Protein AF-A0A6J4SGK1-F1 (afdb_monomer)

Sequence (150 aa):
MAAEPPNFAYLVGSDRVGELVHDKHRQHAHAGVTDIYRLRVTTPNEYKRVQLTPGYLRQSYRHDFQRFSCLLNLVTDADANPKVLAIAAKLLRDFRGRVINPPQEVARSGRDAMAKLLAGVPGLRVPVTLRADLRRPATMRAFLEASGRA

Radius of gyration: 19.44 Å; Cα contacts (8 Å, |Δi|>4): 188; chains: 1; bounding box: 54×36×51 Å

Structure (mmCIF, N/CA/C/O backbone):
data_AF-A0A6J4SGK1-F1
#
_entry.id   AF-A0A6J4SGK1-F1
#
loop_
_atom_site.group_PDB
_atom_site.id
_atom_site.type_symbol
_atom_site.label_atom_id
_atom_site.label_alt_id
_atom_site.label_comp_id
_atom_site.label_asym_id
_atom_site.label_entity_id
_atom_site.label_seq_id
_atom_site.pdbx_PDB_ins_code
_atom_site.Cartn_x
_atom_site.Cartn_y
_atom_site.Cartn_z
_atom_site.occupancy
_atom_site.B_iso_or_equiv
_atom_site.auth_seq_id
_atom_site.auth_comp_id
_a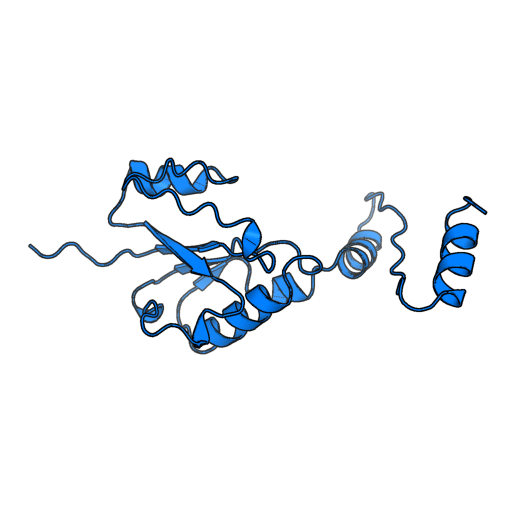tom_site.auth_asym_id
_atom_site.auth_atom_id
_atom_site.pdbx_PDB_model_num
ATOM 1 N N . MET A 1 1 ? -27.150 5.652 24.233 1.00 40.34 1 MET A N 1
ATOM 2 C CA . MET A 1 1 ? -26.823 4.528 23.328 1.00 40.34 1 MET A CA 1
ATOM 3 C C . MET A 1 1 ? -25.422 4.744 22.790 1.00 40.34 1 MET A C 1
ATOM 5 O O . MET A 1 1 ? -25.168 5.813 22.249 1.00 40.34 1 MET A O 1
ATOM 9 N N . ALA A 1 2 ? -24.502 3.803 23.003 1.00 49.16 2 ALA A N 1
ATOM 10 C CA . ALA A 1 2 ? -23.178 3.874 22.388 1.00 49.16 2 ALA A CA 1
ATOM 11 C C . ALA A 1 2 ? -23.329 3.661 20.874 1.00 49.16 2 ALA A C 1
ATOM 13 O O . ALA A 1 2 ? -24.048 2.753 20.466 1.00 49.16 2 ALA A O 1
ATOM 14 N N . ALA A 1 3 ? -22.708 4.516 20.059 1.00 55.88 3 ALA A N 1
ATOM 15 C CA . ALA A 1 3 ? -22.693 4.331 18.611 1.00 55.88 3 ALA A CA 1
ATOM 16 C C . ALA A 1 3 ? -22.029 2.987 18.277 1.00 55.88 3 ALA A C 1
ATOM 18 O O . ALA A 1 3 ? -20.984 2.663 18.853 1.00 55.88 3 ALA A O 1
ATOM 19 N N . GLU A 1 4 ? -22.632 2.217 17.368 1.00 62.97 4 GLU A N 1
ATOM 20 C CA . GLU A 1 4 ? -21.990 1.021 16.829 1.00 62.97 4 GLU A CA 1
ATOM 21 C C . GLU A 1 4 ? -20.603 1.384 16.278 1.00 62.97 4 GLU A C 1
ATOM 23 O O . GLU A 1 4 ? -20.418 2.468 15.709 1.00 62.97 4 GLU A O 1
ATOM 28 N N . PRO A 1 5 ? -19.590 0.531 16.502 1.00 58.50 5 PRO A N 1
ATOM 29 C CA . PRO A 1 5 ? -18.251 0.808 16.021 1.00 58.50 5 PRO A CA 1
ATOM 30 C C . PRO A 1 5 ? -18.239 0.903 14.489 1.00 58.50 5 PRO A C 1
ATOM 32 O O . PRO A 1 5 ? -18.947 0.146 13.825 1.00 58.50 5 PRO A O 1
ATOM 35 N N . PRO A 1 6 ? -17.409 1.794 13.918 1.00 63.16 6 PRO A N 1
ATOM 36 C CA . PRO A 1 6 ? -17.268 1.914 12.475 1.00 63.16 6 PRO A CA 1
ATOM 37 C C . PRO A 1 6 ? -16.928 0.565 11.856 1.00 63.16 6 PRO A C 1
ATOM 39 O O . PRO A 1 6 ? -15.977 -0.097 12.269 1.00 63.16 6 PRO A O 1
ATOM 42 N N . ASN A 1 7 ? -17.691 0.187 10.838 1.00 83.81 7 ASN A N 1
ATOM 43 C CA . ASN A 1 7 ? -17.545 -1.102 10.180 1.00 83.81 7 ASN A CA 1
ATOM 44 C C . ASN A 1 7 ? -16.367 -1.109 9.184 1.00 83.81 7 ASN A C 1
ATOM 46 O O . ASN A 1 7 ? -15.809 -2.162 8.868 1.00 83.81 7 ASN A O 1
ATOM 50 N N . PHE A 1 8 ? -15.959 0.077 8.716 1.00 90.44 8 PHE A N 1
ATOM 51 C CA . PHE A 1 8 ? -14.981 0.248 7.647 1.00 9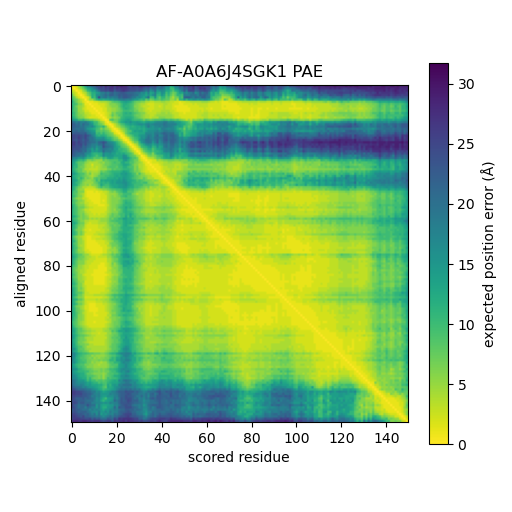0.44 8 PHE A CA 1
ATOM 52 C C . PHE A 1 8 ? -13.885 1.255 8.009 1.00 90.44 8 PHE A C 1
ATOM 54 O O . PHE A 1 8 ? -14.151 2.335 8.548 1.00 90.44 8 PHE A O 1
ATOM 61 N N . ALA A 1 9 ? -12.641 0.955 7.635 1.00 92.00 9 ALA A N 1
ATOM 62 C CA . ALA A 1 9 ? -11.572 1.949 7.644 1.00 92.00 9 ALA A CA 1
ATOM 63 C C . ALA A 1 9 ? -10.823 2.006 6.317 1.00 92.00 9 ALA A C 1
ATOM 65 O O . ALA A 1 9 ? -10.682 1.007 5.618 1.00 92.00 9 ALA A O 1
ATOM 66 N N . TYR A 1 10 ? -10.286 3.178 5.993 1.00 92.50 10 TYR A N 1
ATOM 67 C CA . TYR A 1 10 ? -9.380 3.346 4.866 1.00 92.50 10 TYR A CA 1
ATOM 68 C C . TYR A 1 10 ? -8.031 3.895 5.321 1.00 92.50 10 TYR A C 1
ATOM 70 O O . TYR A 1 10 ? -7.942 4.829 6.128 1.00 92.50 10 TYR A O 1
ATOM 78 N N . LEU A 1 11 ? -6.977 3.273 4.806 1.00 93.56 11 LEU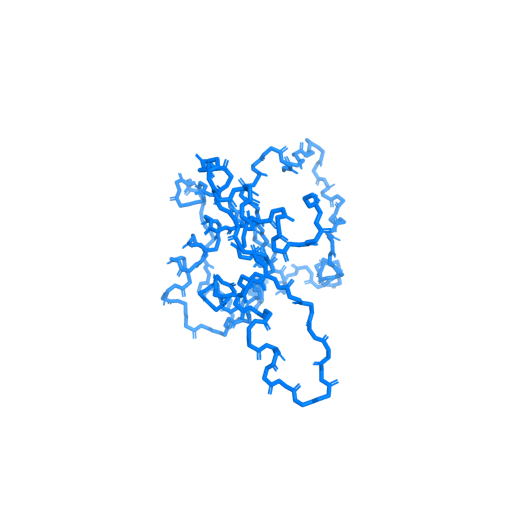 A N 1
ATOM 79 C CA . LEU A 1 11 ? -5.594 3.543 5.161 1.00 93.56 11 LEU A CA 1
ATOM 80 C C . LEU A 1 11 ? -4.996 4.479 4.125 1.00 93.56 11 LEU A C 1
ATOM 82 O O . LEU A 1 11 ? -5.045 4.195 2.934 1.00 93.56 11 LEU A O 1
ATOM 86 N N . VAL A 1 12 ? -4.402 5.571 4.577 1.00 92.38 12 VAL A N 1
ATOM 87 C CA . VAL A 1 12 ? -3.629 6.489 3.738 1.00 92.38 12 VAL A CA 1
ATOM 88 C C . VAL A 1 12 ? -2.257 6.682 4.358 1.00 92.38 12 VAL A C 1
ATOM 90 O O . VAL A 1 12 ? -2.095 6.535 5.567 1.00 92.38 12 VAL A O 1
ATOM 93 N N . GLY A 1 13 ? -1.254 7.020 3.561 1.00 90.81 13 GLY A N 1
ATOM 94 C CA . GLY A 1 13 ? 0.109 7.106 4.062 1.00 90.81 13 GLY A CA 1
ATOM 95 C C . GLY A 1 13 ? 1.095 7.526 2.992 1.00 90.81 13 GLY A C 1
ATOM 96 O O . GLY A 1 13 ? 0.823 7.366 1.807 1.00 90.81 13 GLY A O 1
ATOM 97 N N . SER A 1 14 ? 2.217 8.086 3.434 1.00 90.75 14 SER A N 1
ATOM 98 C CA . SER A 1 14 ? 3.326 8.478 2.569 1.00 90.75 14 SER A CA 1
ATOM 99 C C . SER A 1 14 ? 4.650 8.277 3.299 1.00 90.75 14 SER A C 1
ATOM 101 O O . SER A 1 14 ? 4.738 8.520 4.508 1.00 90.75 14 SER A O 1
ATOM 103 N N . ASP A 1 15 ? 5.683 7.857 2.570 1.00 91.00 15 ASP A N 1
ATOM 104 C CA . ASP A 1 15 ? 7.058 7.820 3.084 1.00 91.00 15 ASP A CA 1
ATOM 105 C C . ASP A 1 15 ? 7.636 9.237 3.273 1.00 91.00 15 ASP A C 1
ATOM 107 O O . ASP A 1 15 ? 8.600 9.426 4.023 1.00 91.00 15 ASP A O 1
ATOM 111 N N . ARG A 1 16 ? 7.028 10.251 2.644 1.00 84.56 16 ARG A N 1
ATOM 112 C CA . ARG A 1 16 ? 7.418 11.662 2.739 1.00 84.56 16 ARG A CA 1
ATOM 113 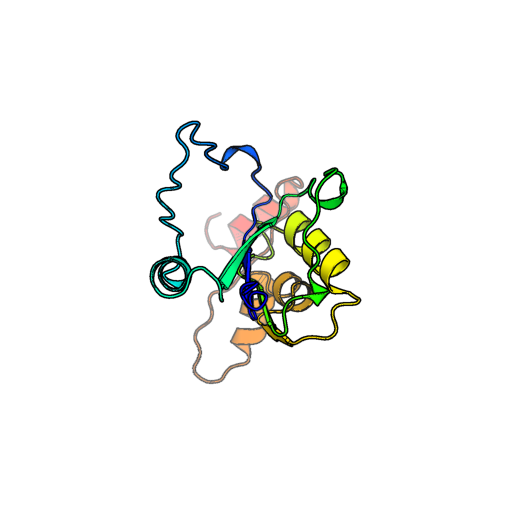C C . ARG A 1 16 ? 6.721 12.334 3.916 1.00 84.56 16 ARG A C 1
ATOM 115 O O . ARG A 1 16 ? 5.678 12.965 3.789 1.00 84.56 16 ARG A O 1
ATOM 122 N N . VAL A 1 17 ? 7.331 12.209 5.089 1.00 66.19 17 VAL A N 1
ATOM 123 C CA . VAL A 1 17 ? 6.785 12.734 6.355 1.00 66.19 17 VAL A CA 1
ATOM 124 C C . VAL A 1 17 ? 6.608 14.265 6.336 1.00 66.19 17 VAL A C 1
ATOM 126 O O . VAL A 1 17 ? 5.704 14.774 6.988 1.00 66.19 17 VAL A O 1
ATOM 129 N N . GLY A 1 18 ? 7.420 14.993 5.559 1.00 57.28 18 GLY A N 1
ATOM 130 C CA . GLY A 1 18 ? 7.365 16.460 5.450 1.00 57.28 18 GLY A CA 1
ATOM 131 C C . GLY A 1 18 ? 6.184 17.027 4.651 1.00 57.28 18 GLY A C 1
ATOM 132 O O . GLY A 1 18 ? 5.936 18.223 4.726 1.00 57.28 18 GLY A O 1
ATOM 133 N N . GLU A 1 19 ? 5.437 16.194 3.918 1.00 54.69 19 GLU A N 1
ATOM 134 C CA . GLU A 1 19 ? 4.239 16.614 3.164 1.00 54.69 19 GLU A CA 1
ATOM 135 C C . GLU A 1 19 ? 2.952 16.518 4.014 1.00 54.69 19 GLU A C 1
ATOM 137 O O . GLU A 1 19 ? 1.855 16.839 3.554 1.00 54.69 19 GLU A O 1
ATOM 142 N N . LEU A 1 20 ? 3.064 16.084 5.277 1.00 56.38 20 LEU A N 1
ATOM 143 C CA . LEU A 1 20 ? 1.951 16.065 6.223 1.00 56.38 20 LEU A CA 1
ATOM 144 C C . LEU A 1 20 ? 1.696 17.480 6.749 1.00 56.38 20 LEU A C 1
ATOM 146 O O . LEU A 1 20 ? 2.291 17.918 7.733 1.00 56.38 20 LEU A O 1
ATOM 150 N N . VAL A 1 21 ? 0.778 18.194 6.098 1.00 54.84 21 VAL A N 1
ATOM 151 C CA . VAL A 1 21 ? 0.296 19.493 6.579 1.00 54.84 21 VAL A CA 1
ATOM 152 C C . VAL A 1 21 ? -0.494 19.282 7.876 1.00 54.84 21 VAL A C 1
ATOM 154 O O . VAL A 1 21 ? -1.626 18.792 7.873 1.00 54.84 21 VAL A O 1
ATOM 157 N N . HIS A 1 22 ? 0.124 19.632 9.003 1.00 49.00 22 HIS A N 1
ATOM 158 C CA . HIS A 1 22 ? -0.536 19.720 10.301 1.00 49.00 22 HIS A CA 1
ATOM 159 C C . HIS A 1 22 ? -1.175 21.103 10.442 1.00 49.00 22 HIS A C 1
ATOM 161 O O . HIS A 1 22 ? -0.519 22.051 10.868 1.00 49.00 22 HIS A O 1
ATOM 167 N N . ASP A 1 23 ? -2.453 21.226 10.088 1.00 46.25 23 ASP A N 1
ATOM 168 C CA . ASP A 1 23 ? -3.209 22.432 10.418 1.00 46.25 23 ASP A CA 1
ATOM 169 C C . ASP A 1 23 ? -3.525 22.446 11.925 1.00 46.25 23 ASP A C 1
ATOM 171 O O . ASP A 1 23 ? -4.036 21.471 12.487 1.00 46.25 23 ASP A O 1
ATOM 175 N N . LYS A 1 24 ? -3.162 23.547 12.592 1.00 41.81 24 LYS A N 1
ATOM 176 C CA . LYS A 1 24 ? -3.379 23.777 14.027 1.00 41.81 24 LYS A CA 1
ATOM 177 C C . LYS A 1 24 ? -4.843 24.104 14.341 1.00 41.81 24 LYS A C 1
ATOM 179 O O . LYS A 1 24 ? -5.235 24.048 15.508 1.00 41.81 24 LYS A O 1
ATOM 184 N N . HIS A 1 25 ? -5.662 24.391 13.330 1.00 44.81 25 HIS A N 1
AT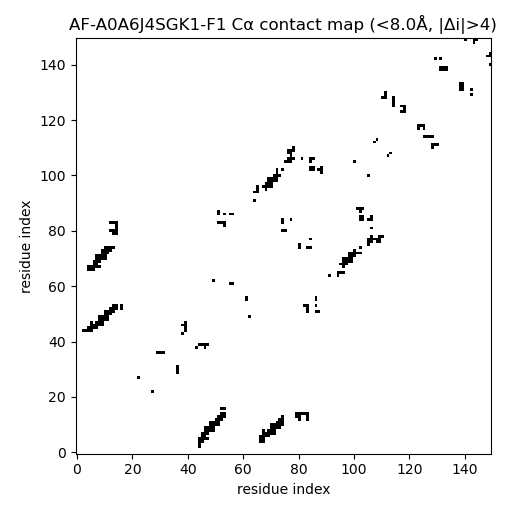OM 185 C CA . HIS A 1 25 ? -7.088 24.635 13.487 1.00 44.81 25 HIS A CA 1
ATOM 186 C C . HIS A 1 25 ? -7.885 23.346 13.236 1.00 44.81 25 HIS A C 1
ATOM 188 O O . HIS A 1 25 ? -7.786 22.684 12.209 1.00 44.81 25 HIS A O 1
ATOM 194 N N . ARG A 1 26 ? -8.657 22.957 14.253 1.00 43.19 26 ARG A N 1
ATOM 195 C CA . ARG A 1 26 ? -9.322 21.658 14.476 1.00 43.19 26 ARG A CA 1
ATOM 196 C C . ARG A 1 26 ? -10.458 21.291 13.508 1.00 43.19 26 ARG A C 1
ATOM 198 O O . ARG A 1 26 ? -11.394 20.594 13.891 1.00 43.19 26 ARG A O 1
ATOM 205 N N . GLN A 1 27 ? -10.382 21.689 12.251 1.00 41.69 27 GLN A N 1
ATOM 206 C CA . GLN A 1 27 ? -11.266 21.190 11.212 1.00 41.69 27 GLN A CA 1
ATOM 207 C C . GLN A 1 27 ? -10.399 20.868 10.017 1.00 41.69 27 GLN A C 1
ATOM 209 O O . GLN A 1 27 ? -10.060 21.735 9.224 1.00 41.69 27 GLN A O 1
ATOM 214 N N . HIS A 1 28 ? -10.003 19.602 9.905 1.00 48.78 28 HIS A N 1
ATOM 215 C CA . HIS A 1 28 ? -9.443 19.123 8.661 1.00 48.78 28 HIS A CA 1
ATOM 216 C C . HIS A 1 28 ? -10.423 19.493 7.542 1.00 48.78 28 HIS A C 1
ATOM 218 O O . HIS A 1 28 ? -11.485 18.876 7.418 1.00 48.78 28 HIS A O 1
ATOM 224 N N . ALA A 1 29 ? -10.044 20.451 6.700 1.00 45.25 29 ALA A N 1
ATOM 225 C CA . ALA A 1 29 ? -10.478 20.455 5.321 1.00 45.25 29 ALA A CA 1
ATOM 226 C C . ALA A 1 29 ? -9.988 19.116 4.757 1.00 45.25 29 ALA A C 1
ATOM 228 O O . ALA A 1 29 ? -8.844 18.962 4.339 1.00 45.25 29 ALA A O 1
ATOM 229 N N . HIS A 1 30 ? -10.813 18.078 4.903 1.00 53.72 30 HIS A N 1
ATOM 230 C CA . HIS A 1 30 ? -10.538 16.708 4.498 1.00 53.72 30 HIS A CA 1
ATOM 231 C C . HIS A 1 30 ? -10.596 16.609 2.965 1.00 53.72 30 HIS A C 1
ATOM 233 O O . HIS A 1 30 ? -11.221 15.704 2.435 1.00 53.72 30 HIS A O 1
ATOM 239 N N . ALA A 1 31 ? -9.957 17.528 2.242 1.00 54.12 31 ALA A N 1
ATOM 240 C CA . ALA A 1 31 ? -9.714 17.411 0.817 1.00 54.12 31 ALA A CA 1
ATOM 241 C C . ALA A 1 31 ? -8.628 16.343 0.631 1.00 54.12 31 ALA A C 1
ATOM 243 O O . ALA A 1 31 ? -7.431 16.616 0.620 1.00 54.12 31 ALA A O 1
ATOM 244 N N . GLY A 1 32 ? -9.047 15.079 0.616 1.00 58.12 32 GLY A N 1
ATOM 245 C CA . GLY A 1 32 ? -8.194 13.995 0.154 1.00 58.12 32 GLY A CA 1
ATOM 246 C C . GLY A 1 32 ? -8.117 14.012 -1.370 1.00 58.12 32 GLY A C 1
ATOM 247 O O . GLY A 1 32 ? -9.051 14.445 -2.033 1.00 58.12 32 GLY A O 1
ATOM 248 N N . VAL A 1 33 ? -7.054 13.437 -1.926 1.00 64.75 33 VAL A N 1
ATOM 249 C CA . VAL A 1 33 ? -6.916 13.148 -3.371 1.00 64.75 33 VAL A CA 1
ATOM 250 C C . VAL A 1 33 ? -7.931 12.115 -3.896 1.00 64.75 33 VAL A C 1
ATOM 252 O O . VAL A 1 33 ? -7.898 11.749 -5.063 1.00 64.75 33 VAL A O 1
ATOM 255 N N . THR A 1 34 ? -8.834 11.622 -3.043 1.00 72.69 34 THR A N 1
ATOM 256 C CA . THR A 1 34 ? -9.832 10.594 -3.369 1.00 72.69 34 THR A CA 1
ATOM 257 C C . THR A 1 34 ? -11.185 11.009 -2.807 1.00 72.69 34 THR A C 1
ATOM 259 O O . THR A 1 34 ? -11.234 11.367 -1.632 1.00 72.69 34 THR A O 1
ATOM 262 N N . ASP A 1 35 ? -12.287 10.826 -3.532 1.00 83.50 35 ASP A N 1
ATOM 263 C CA . ASP A 1 35 ? -13.632 11.173 -3.037 1.00 83.50 35 ASP A CA 1
ATOM 264 C C . ASP A 1 35 ? -14.118 10.342 -1.833 1.00 83.50 35 ASP A C 1
ATOM 266 O O . ASP A 1 35 ? -15.123 10.682 -1.214 1.00 83.50 35 ASP A O 1
ATOM 270 N N . ILE A 1 36 ? -13.382 9.303 -1.419 1.00 82.94 36 ILE A N 1
ATOM 271 C CA . ILE A 1 36 ? -13.689 8.467 -0.241 1.00 82.94 36 ILE A CA 1
ATOM 272 C C . ILE A 1 36 ? -13.839 9.295 1.046 1.00 82.94 36 ILE A C 1
ATOM 274 O O . ILE A 1 36 ? -14.565 8.890 1.954 1.00 82.94 36 ILE A O 1
ATOM 278 N N . TYR A 1 37 ? -13.225 10.483 1.141 1.00 79.75 37 TYR A N 1
ATOM 279 C CA . TYR A 1 37 ? -13.440 11.365 2.297 1.00 79.75 37 TYR A CA 1
ATOM 280 C C . TYR A 1 37 ? -14.908 11.792 2.454 1.00 79.75 37 TYR A C 1
ATOM 282 O O . TYR A 1 37 ? -15.330 12.058 3.580 1.00 79.75 37 TYR A O 1
ATOM 290 N N . ARG A 1 38 ? -15.691 11.835 1.366 1.00 82.06 38 ARG A N 1
ATOM 291 C CA . ARG A 1 38 ? -17.105 12.233 1.390 1.00 82.06 38 ARG A CA 1
ATOM 292 C C . ARG A 1 38 ? -17.961 11.262 2.203 1.00 82.06 38 ARG A C 1
ATOM 294 O O . ARG A 1 38 ? -18.879 11.709 2.878 1.00 82.06 38 ARG A O 1
ATOM 301 N N . LEU A 1 39 ? -17.588 9.979 2.261 1.00 76.06 39 LEU A N 1
ATOM 302 C CA . LEU A 1 39 ? -18.271 8.968 3.086 1.00 76.06 39 LEU A CA 1
ATOM 303 C C . LEU A 1 39 ? -18.214 9.291 4.587 1.00 76.06 39 LEU A C 1
ATOM 305 O O . LEU A 1 39 ? -19.099 8.918 5.353 1.00 76.06 39 LEU A O 1
ATOM 309 N N . ARG A 1 40 ? -17.190 10.032 5.029 1.00 73.31 40 ARG A N 1
ATOM 310 C CA . ARG A 1 40 ? -17.095 10.506 6.418 1.00 73.31 40 ARG A CA 1
ATOM 311 C C . ARG A 1 40 ? -17.958 11.729 6.693 1.00 73.31 40 ARG A C 1
ATOM 313 O O . ARG A 1 40 ? -18.240 11.999 7.853 1.00 73.31 40 ARG A O 1
ATOM 320 N N . VAL A 1 41 ? -18.330 12.480 5.660 1.00 71.75 41 VAL A N 1
ATOM 321 C CA . VAL A 1 41 ? -19.243 13.621 5.790 1.00 71.75 41 VAL A CA 1
ATOM 322 C C . VAL A 1 41 ? -20.678 13.115 5.897 1.00 71.75 41 VAL A C 1
ATOM 324 O O . VAL A 1 41 ? -21.427 13.593 6.739 1.00 71.75 41 VAL A O 1
ATOM 327 N N . THR A 1 42 ? -21.042 12.113 5.094 1.00 71.31 42 THR A N 1
ATOM 328 C CA . THR A 1 42 ? -22.399 11.552 5.073 1.00 71.31 42 THR A CA 1
ATOM 329 C C . THR A 1 42 ? -22.672 10.599 6.235 1.00 71.31 42 THR A C 1
ATOM 331 O O . THR A 1 42 ? 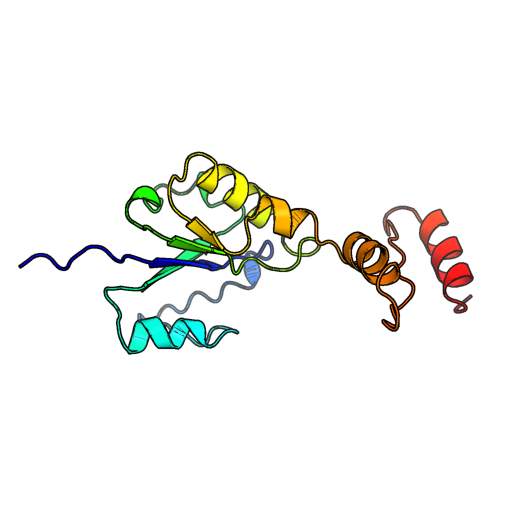-23.769 10.598 6.778 1.00 71.31 42 THR A O 1
ATOM 334 N N . THR A 1 43 ? -21.677 9.805 6.638 1.00 75.38 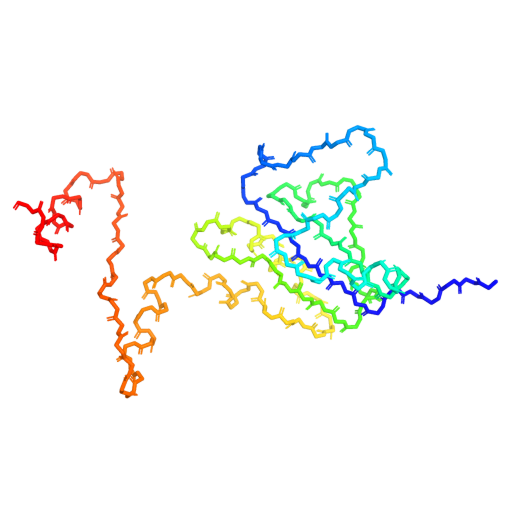43 THR A N 1
ATOM 335 C CA . THR A 1 43 ? -21.827 8.709 7.615 1.00 75.38 43 THR A CA 1
ATOM 336 C C . THR A 1 43 ? -20.596 8.628 8.537 1.00 75.38 43 THR A C 1
ATOM 338 O O . THR A 1 43 ? -19.822 7.671 8.489 1.00 75.38 43 THR A O 1
ATOM 341 N N . PRO A 1 44 ? -20.349 9.644 9.388 1.00 70.62 44 PRO A N 1
ATOM 342 C CA . PRO A 1 44 ? -19.095 9.792 10.140 1.00 70.62 44 PRO A CA 1
ATOM 343 C C . PRO A 1 44 ? -18.783 8.644 11.109 1.00 70.62 44 PRO A C 1
ATOM 345 O O . PRO A 1 44 ? -17.612 8.402 11.404 1.00 70.62 44 PRO A O 1
ATOM 348 N N . ASN A 1 45 ? -19.808 7.941 11.597 1.00 72.88 45 ASN A N 1
ATOM 349 C CA . ASN A 1 45 ? -19.650 6.843 12.552 1.00 72.88 45 ASN A CA 1
ATOM 350 C C . ASN A 1 45 ? -19.348 5.496 11.886 1.00 72.88 45 ASN A C 1
ATOM 352 O O . ASN A 1 45 ? -18.915 4.585 12.577 1.00 72.88 45 ASN A O 1
ATOM 356 N N . GLU A 1 46 ? -19.520 5.371 10.568 1.00 80.19 46 GLU A N 1
ATOM 357 C CA . GLU A 1 46 ? -19.319 4.110 9.840 1.00 80.19 46 GLU A CA 1
ATOM 358 C C . GLU A 1 46 ? -17.915 3.989 9.233 1.00 80.19 46 GLU A C 1
ATOM 360 O O . GLU A 1 46 ? -17.413 2.879 9.039 1.00 80.19 46 GLU A O 1
ATOM 365 N N . TYR A 1 47 ? -17.258 5.129 8.976 1.00 83.12 47 TYR A N 1
ATOM 366 C CA . TYR A 1 47 ? -16.003 5.202 8.228 1.00 83.12 47 TYR A CA 1
ATOM 367 C C . TYR A 1 47 ? -14.883 5.861 9.031 1.00 83.12 47 TYR A C 1
ATOM 369 O O . TYR A 1 47 ? -14.966 7.023 9.442 1.00 83.12 47 TYR A O 1
ATOM 377 N N . LYS A 1 48 ? -13.753 5.161 9.163 1.00 87.88 48 LYS A N 1
ATOM 378 C CA . LYS A 1 48 ? -12.545 5.697 9.799 1.00 87.88 48 LYS A CA 1
ATOM 379 C C . LYS A 1 48 ? -11.416 5.925 8.794 1.00 87.88 48 LYS A C 1
ATOM 381 O O . LYS A 1 48 ? -10.994 5.012 8.096 1.00 87.88 48 LYS A O 1
ATOM 386 N N . ARG A 1 49 ? -10.849 7.135 8.781 1.00 88.06 49 ARG A N 1
ATOM 387 C CA . ARG A 1 49 ? -9.553 7.398 8.134 1.00 88.06 49 ARG A CA 1
ATOM 388 C C . ARG A 1 49 ? -8.422 7.040 9.088 1.00 88.06 49 ARG A C 1
ATOM 390 O O . ARG A 1 49 ? -8.407 7.540 10.214 1.00 88.06 49 ARG A O 1
ATOM 397 N N . VAL A 1 50 ? -7.455 6.266 8.612 1.00 90.62 50 VAL A N 1
ATOM 398 C CA . VAL A 1 50 ? -6.223 5.957 9.340 1.00 90.62 50 VAL A CA 1
ATOM 399 C C . VAL A 1 50 ? -5.024 6.466 8.550 1.00 90.62 50 VAL A C 1
ATOM 401 O O . VAL A 1 50 ? -4.806 6.062 7.412 1.00 90.62 50 VAL A O 1
ATOM 404 N N . GLN A 1 51 ? -4.249 7.362 9.160 1.00 91.19 51 GLN A N 1
ATOM 405 C CA . GLN A 1 51 ? -3.005 7.867 8.588 1.00 91.19 51 GLN A CA 1
ATOM 406 C C . GLN A 1 51 ? -1.831 7.020 9.082 1.00 91.19 51 GLN A C 1
ATOM 408 O O . GLN A 1 51 ? -1.534 6.993 10.275 1.00 91.19 51 GLN A O 1
ATOM 413 N N . LEU A 1 52 ? -1.143 6.366 8.155 1.00 91.94 52 LEU A N 1
ATOM 414 C CA . LEU A 1 52 ? 0.092 5.641 8.396 1.00 91.94 52 LEU A CA 1
ATOM 415 C C . LEU A 1 52 ? 1.296 6.520 8.052 1.00 91.94 52 LEU A C 1
ATOM 417 O O . LEU A 1 52 ? 1.271 7.337 7.128 1.00 91.94 52 LEU A O 1
ATOM 421 N N . THR A 1 53 ? 2.365 6.335 8.817 1.00 91.81 53 THR A N 1
ATOM 422 C CA . THR A 1 53 ? 3.678 6.948 8.597 1.00 91.81 53 THR A CA 1
ATOM 423 C C . THR A 1 53 ? 4.753 5.875 8.785 1.00 91.81 53 THR A C 1
ATOM 425 O O . THR A 1 53 ? 4.488 4.860 9.441 1.00 91.81 53 THR A O 1
ATOM 428 N N . PRO A 1 54 ? 5.989 6.076 8.294 1.00 92.19 54 PRO A N 1
ATOM 429 C CA . PRO A 1 54 ? 7.079 5.126 8.532 1.00 92.19 54 PRO A CA 1
ATOM 430 C C . PRO A 1 54 ? 7.342 4.850 10.025 1.00 92.19 54 PRO A C 1
ATOM 432 O O . PRO A 1 54 ? 7.825 3.781 10.390 1.00 92.19 54 PRO A O 1
ATOM 435 N N . GLY A 1 55 ? 7.008 5.806 10.901 1.00 90.44 55 GLY A N 1
ATOM 436 C CA . GLY A 1 55 ? 7.159 5.702 12.353 1.00 90.44 55 GLY A CA 1
ATOM 437 C C . GLY A 1 55 ? 5.931 5.178 13.102 1.00 90.44 55 GLY A C 1
ATOM 438 O O . GLY A 1 55 ? 5.971 5.145 14.328 1.00 90.44 55 GLY A O 1
ATOM 439 N N . TYR A 1 56 ? 4.855 4.775 12.416 1.00 91.69 56 TYR A N 1
ATOM 440 C CA . TYR A 1 56 ? 3.564 4.456 13.043 1.00 91.69 56 TYR A CA 1
ATOM 441 C C . TYR A 1 56 ? 3.669 3.438 14.191 1.00 91.69 56 TYR A C 1
ATOM 443 O O . TYR A 1 56 ? 3.072 3.617 15.246 1.00 91.69 56 TYR A O 1
ATOM 451 N N . LEU A 1 57 ? 4.493 2.396 14.037 1.00 90.00 57 LEU A N 1
ATOM 452 C CA . LEU A 1 57 ? 4.669 1.362 15.068 1.00 90.00 57 LEU A CA 1
ATOM 453 C C . LEU A 1 57 ? 5.342 1.858 16.357 1.00 90.00 57 LEU A C 1
ATOM 455 O O . LEU A 1 57 ? 5.285 1.157 17.361 1.00 90.00 57 LEU A O 1
ATOM 459 N N . ARG A 1 5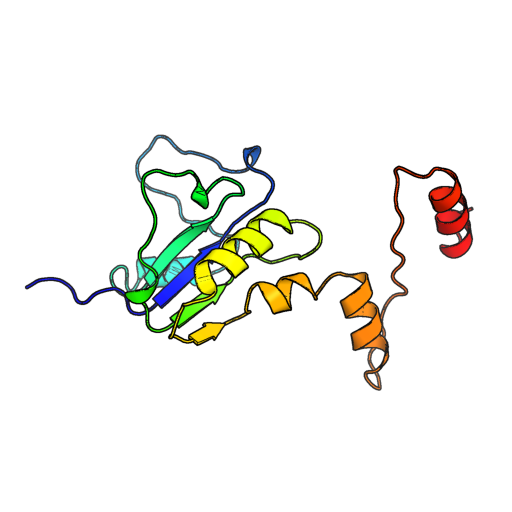8 ? 5.992 3.027 16.326 1.00 90.50 58 ARG A N 1
ATOM 460 C CA . ARG A 1 58 ? 6.641 3.652 17.489 1.00 90.50 58 ARG A CA 1
ATOM 461 C C . ARG A 1 58 ? 5.716 4.621 18.227 1.00 90.50 58 ARG A C 1
ATOM 463 O O . ARG A 1 58 ? 6.110 5.165 19.252 1.00 90.50 58 ARG A O 1
ATOM 470 N N . GLN A 1 59 ? 4.522 4.879 17.696 1.00 88.69 59 GLN A N 1
ATOM 471 C CA . GLN A 1 59 ? 3.560 5.784 18.316 1.00 88.69 59 GLN A CA 1
ATOM 472 C C . GLN A 1 59 ? 2.933 5.125 19.550 1.00 88.69 59 GLN A C 1
ATOM 474 O O . GLN A 1 59 ? 2.643 3.928 19.550 1.00 88.69 59 GLN A O 1
ATOM 479 N N . SER A 1 60 ? 2.713 5.919 20.601 1.00 85.19 60 SER A N 1
ATOM 480 C CA . SER A 1 60 ? 2.069 5.468 21.843 1.00 85.19 60 SER A CA 1
ATOM 481 C C . SER A 1 60 ? 0.611 5.067 21.617 1.00 85.19 60 SER A C 1
ATOM 483 O O . SER A 1 60 ? 0.137 4.084 22.181 1.00 85.19 60 SER A O 1
ATOM 485 N N . TYR A 1 61 ? -0.086 5.797 20.746 1.00 88.06 61 TYR A N 1
ATOM 486 C CA . TYR A 1 61 ? -1.432 5.471 20.301 1.00 88.06 61 TYR A CA 1
ATOM 487 C C . TYR A 1 61 ? -1.401 4.699 18.979 1.00 88.06 61 TYR A C 1
ATOM 489 O O . TYR A 1 61 ? -0.731 5.103 18.029 1.00 88.06 61 TYR A O 1
ATOM 497 N N . ARG A 1 62 ? -2.178 3.615 18.902 1.00 88.31 62 ARG A N 1
ATOM 498 C CA . ARG A 1 62 ? -2.383 2.814 17.689 1.00 88.31 62 ARG A CA 1
ATOM 499 C C . ARG A 1 62 ? -3.863 2.500 17.531 1.00 88.31 62 ARG A C 1
ATOM 501 O O . ARG A 1 62 ? -4.582 2.353 18.517 1.00 88.31 62 ARG A O 1
ATOM 508 N N . HIS A 1 63 ? -4.314 2.399 16.287 1.00 90.12 63 HIS A N 1
ATOM 509 C CA . HIS A 1 63 ? -5.677 1.976 16.004 1.00 90.12 63 HIS A CA 1
ATOM 510 C C . HIS A 1 63 ? -5.823 0.474 16.243 1.00 90.12 63 HIS A C 1
ATOM 512 O O . HIS A 1 63 ? -4.973 -0.313 15.829 1.00 90.12 63 HIS A O 1
ATOM 518 N N . ASP A 1 64 ? -6.924 0.091 16.882 1.00 90.31 64 ASP A N 1
ATOM 519 C CA . ASP A 1 64 ? -7.363 -1.297 16.928 1.00 90.31 64 ASP A CA 1
ATOM 520 C C . ASP A 1 64 ? -8.097 -1.629 15.625 1.00 90.31 64 ASP A C 1
ATOM 522 O O . ASP A 1 64 ? -9.248 -1.236 15.421 1.00 90.31 64 ASP A O 1
ATOM 526 N N . PHE A 1 65 ? -7.397 -2.311 14.718 1.00 91.19 65 PHE A N 1
ATOM 527 C CA . PHE A 1 65 ? -7.943 -2.687 13.418 1.00 91.19 65 PHE A CA 1
ATOM 528 C C . PHE A 1 65 ? -8.979 -3.813 13.504 1.00 91.19 65 PHE A C 1
ATOM 530 O O . PHE A 1 65 ? -9.777 -3.945 12.583 1.00 91.19 65 PHE A O 1
ATOM 537 N N . GLN A 1 66 ? -9.023 -4.589 14.593 1.00 91.44 66 GLN A N 1
ATOM 538 C CA . GLN A 1 66 ? -9.961 -5.715 14.725 1.00 91.44 66 GLN A CA 1
ATOM 539 C C . GLN A 1 66 ? -11.415 -5.256 14.906 1.00 91.44 66 GLN A C 1
ATOM 541 O O . GLN A 1 66 ? -12.335 -6.059 14.799 1.00 91.44 66 GLN A O 1
ATOM 546 N N . ARG A 1 67 ? -11.635 -3.957 15.142 1.00 89.94 67 ARG A N 1
ATOM 547 C CA . ARG A 1 67 ? -12.972 -3.353 15.230 1.00 89.94 67 ARG A CA 1
ATOM 548 C C . ARG A 1 67 ? -13.652 -3.157 13.875 1.00 89.94 67 ARG A C 1
ATOM 550 O O . ARG A 1 67 ? -14.837 -2.852 13.860 1.00 89.94 67 ARG A O 1
ATOM 557 N N . PHE A 1 68 ? -12.919 -3.298 12.770 1.00 90.81 68 PHE A N 1
ATOM 558 C CA . PHE A 1 68 ? -13.446 -3.133 11.416 1.00 90.81 68 PHE A CA 1
ATOM 559 C C . PHE A 1 68 ? -13.646 -4.499 10.758 1.00 90.81 68 PHE A C 1
ATOM 561 O O . PHE A 1 68 ? -12.802 -5.383 10.896 1.00 90.81 68 PHE A O 1
ATOM 568 N N . SER A 1 69 ? -14.712 -4.666 9.976 1.00 91.62 69 SER A N 1
ATOM 569 C CA . SER A 1 69 ? -14.883 -5.865 9.140 1.00 91.62 69 SER A CA 1
ATOM 570 C C . SER A 1 69 ? -14.123 -5.757 7.815 1.00 91.62 69 SER A C 1
ATOM 572 O O . SER A 1 69 ? -13.747 -6.773 7.221 1.00 91.62 69 SER A O 1
ATOM 574 N N . CYS A 1 70 ? -13.865 -4.528 7.353 1.00 93.12 70 CYS A N 1
ATOM 575 C CA . CYS A 1 70 ? -13.178 -4.272 6.097 1.00 93.12 70 CYS A CA 1
ATOM 576 C C . CYS A 1 70 ? -12.229 -3.070 6.174 1.00 93.12 70 CYS A C 1
ATOM 578 O O . CYS A 1 70 ? -12.538 -2.025 6.752 1.00 93.12 70 CYS A O 1
ATOM 580 N N . LEU A 1 71 ? -11.064 -3.238 5.548 1.00 95.44 71 LEU A N 1
ATOM 581 C CA . LEU A 1 71 ? -10.047 -2.214 5.386 1.00 95.44 71 LEU A CA 1
ATOM 582 C C . LEU A 1 71 ? -9.788 -1.966 3.905 1.00 95.44 71 LEU A C 1
ATOM 584 O O . LEU A 1 71 ? -9.524 -2.899 3.148 1.00 95.44 71 LEU A O 1
ATOM 588 N N . LEU A 1 72 ? -9.788 -0.702 3.504 1.00 95.19 72 LEU A N 1
ATOM 589 C CA . LEU A 1 72 ? -9.364 -0.274 2.179 1.00 95.19 72 LEU A CA 1
ATOM 590 C C . LEU A 1 72 ? -7.994 0.380 2.256 1.00 95.19 72 LEU A C 1
ATOM 592 O O . LEU A 1 72 ? -7.832 1.467 2.809 1.00 95.19 72 LEU A O 1
ATOM 596 N N . ASN A 1 73 ? -6.995 -0.269 1.678 1.00 96.06 73 ASN A N 1
ATOM 597 C CA . ASN A 1 73 ? -5.677 0.321 1.560 1.00 96.06 73 ASN A CA 1
ATOM 598 C C . ASN A 1 73 ? -5.629 1.289 0.365 1.00 96.06 73 ASN A C 1
ATOM 600 O O . ASN A 1 73 ? -5.760 0.881 -0.790 1.00 96.06 73 ASN A O 1
ATOM 604 N N . LEU A 1 74 ? -5.415 2.570 0.660 1.00 94.69 74 LEU A N 1
ATOM 605 C CA . LEU A 1 74 ? -5.147 3.633 -0.312 1.00 94.69 74 LEU A CA 1
ATOM 606 C C . LEU A 1 74 ? -3.690 4.110 -0.241 1.00 94.69 74 LEU A C 1
ATOM 608 O O . LEU A 1 74 ? -3.356 5.146 -0.812 1.00 94.69 74 LEU A O 1
ATOM 612 N N . VAL A 1 75 ? -2.809 3.385 0.456 1.00 93.44 75 VAL A N 1
ATOM 613 C CA . VAL A 1 75 ? -1.367 3.561 0.272 1.00 93.44 75 VAL A CA 1
ATOM 614 C C . VAL A 1 75 ? -1.025 2.959 -1.084 1.00 93.44 75 VAL A C 1
ATOM 616 O O . VAL A 1 75 ? -0.990 1.740 -1.242 1.00 93.44 75 VAL A O 1
ATOM 619 N N . THR A 1 76 ? -0.842 3.832 -2.068 1.00 87.88 76 THR A N 1
ATOM 620 C CA . THR A 1 76 ? -0.566 3.490 -3.467 1.00 87.88 76 THR A CA 1
ATOM 621 C C . THR A 1 76 ? 0.903 3.743 -3.812 1.00 87.88 76 THR A C 1
ATOM 623 O O . THR A 1 76 ? 1.623 4.357 -3.031 1.00 87.88 76 THR A O 1
ATOM 626 N N . ASP A 1 77 ? 1.330 3.325 -5.006 1.00 90.38 77 ASP A N 1
ATOM 627 C CA . ASP A 1 77 ? 2.701 3.469 -5.530 1.00 90.38 77 ASP A CA 1
ATOM 628 C C . ASP A 1 77 ? 3.764 2.745 -4.678 1.00 90.38 77 ASP A C 1
ATOM 630 O O . ASP A 1 77 ? 4.290 3.263 -3.689 1.00 90.38 77 ASP A O 1
ATOM 634 N N . ALA A 1 78 ? 4.093 1.524 -5.106 1.00 94.25 78 ALA A N 1
ATOM 635 C CA . ALA A 1 78 ? 5.103 0.677 -4.477 1.00 94.25 78 ALA A CA 1
ATOM 636 C C . ALA A 1 78 ? 6.500 1.311 -4.449 1.00 94.25 78 ALA A C 1
ATOM 638 O O . ALA A 1 78 ? 7.258 1.089 -3.506 1.00 94.25 78 ALA A O 1
ATOM 639 N N . ASP A 1 79 ? 6.840 2.092 -5.478 1.00 91.69 79 ASP A N 1
ATOM 640 C CA . ASP A 1 79 ? 8.163 2.696 -5.612 1.00 91.69 79 ASP A CA 1
ATOM 641 C C . ASP A 1 79 ? 8.304 3.919 -4.695 1.00 91.69 79 ASP A C 1
ATOM 643 O O . ASP A 1 79 ? 9.378 4.162 -4.145 1.00 91.69 79 ASP A O 1
ATOM 647 N N . ALA A 1 80 ? 7.225 4.690 -4.523 1.00 91.56 80 ALA A N 1
ATOM 648 C CA . ALA A 1 80 ? 7.232 5.903 -3.710 1.00 91.56 80 ALA A CA 1
ATOM 649 C C . ALA A 1 80 ? 7.018 5.641 -2.210 1.00 91.56 80 ALA A C 1
ATOM 651 O O . ALA A 1 80 ? 7.561 6.385 -1.392 1.00 91.56 80 ALA A O 1
ATOM 652 N N . ASN A 1 81 ? 6.245 4.608 -1.845 1.00 95.00 81 ASN A N 1
ATOM 653 C CA . ASN A 1 81 ? 5.823 4.353 -0.460 1.00 95.00 81 ASN A CA 1
ATOM 654 C C . ASN A 1 81 ? 6.222 2.971 0.108 1.00 95.00 81 ASN A C 1
ATOM 656 O O . ASN A 1 81 ? 5.411 2.339 0.802 1.00 95.00 81 ASN A O 1
ATOM 660 N N . PRO A 1 82 ? 7.445 2.459 -0.140 1.00 95.69 82 PRO A N 1
ATOM 661 C CA . PRO A 1 82 ? 7.821 1.111 0.277 1.00 95.69 82 PRO A CA 1
ATOM 662 C C . PRO A 1 82 ? 7.812 0.925 1.801 1.00 95.69 82 PRO A C 1
ATOM 664 O O . PRO A 1 82 ? 7.452 -0.152 2.283 1.00 95.69 82 PRO A O 1
ATOM 667 N N . LYS A 1 83 ? 8.177 1.945 2.594 1.00 96.06 83 LYS A N 1
ATOM 668 C CA . LYS A 1 83 ? 8.239 1.808 4.059 1.00 96.06 83 LYS A CA 1
ATOM 669 C C . LYS A 1 83 ? 6.843 1.754 4.657 1.00 96.06 83 LYS A C 1
ATOM 671 O O . LYS A 1 83 ? 6.570 0.868 5.463 1.00 96.06 83 LYS A O 1
ATOM 676 N N . VAL A 1 84 ? 5.949 2.661 4.272 1.00 95.88 84 VAL A N 1
ATOM 677 C CA . VAL A 1 84 ? 4.564 2.653 4.755 1.00 95.88 84 VAL A CA 1
ATOM 678 C C . VAL A 1 84 ? 3.844 1.374 4.331 1.00 95.88 84 VAL A C 1
ATOM 680 O O . VAL A 1 84 ? 3.139 0.799 5.159 1.00 95.88 84 VAL A O 1
ATOM 683 N N . LEU A 1 85 ? 4.054 0.875 3.108 1.00 97.31 85 LEU A N 1
ATOM 684 C CA . LEU A 1 85 ? 3.494 -0.413 2.682 1.00 97.31 85 LEU A CA 1
ATOM 685 C C . LEU A 1 85 ? 4.005 -1.575 3.542 1.00 97.31 85 LEU A C 1
ATOM 687 O O . LEU A 1 85 ? 3.209 -2.412 3.964 1.00 97.31 85 LEU A O 1
ATOM 691 N N . ALA A 1 86 ? 5.296 -1.598 3.885 1.00 96.94 86 ALA A N 1
ATOM 692 C CA . ALA A 1 86 ? 5.851 -2.601 4.794 1.00 96.94 86 ALA A CA 1
ATOM 693 C C . ALA A 1 86 ? 5.257 -2.507 6.214 1.00 96.94 86 ALA A C 1
ATOM 695 O O . ALA A 1 86 ? 4.979 -3.527 6.852 1.00 96.94 86 ALA A O 1
ATOM 696 N N . ILE A 1 87 ? 5.018 -1.291 6.713 1.00 95.88 87 ILE A N 1
ATOM 697 C CA . ILE A 1 87 ? 4.338 -1.072 7.995 1.00 95.88 87 ILE A CA 1
ATOM 698 C C . ILE A 1 87 ? 2.890 -1.564 7.938 1.00 95.88 87 ILE A C 1
ATOM 700 O O . ILE A 1 87 ? 2.465 -2.284 8.841 1.00 95.88 87 ILE A O 1
ATOM 704 N N . ALA A 1 88 ? 2.149 -1.224 6.883 1.00 96.62 88 ALA A N 1
ATOM 705 C CA . ALA A 1 88 ? 0.780 -1.683 6.683 1.00 96.62 88 ALA A CA 1
ATOM 706 C C . ALA A 1 88 ? 0.721 -3.217 6.610 1.00 96.62 88 ALA A C 1
ATOM 708 O O . ALA A 1 88 ? -0.065 -3.830 7.326 1.00 96.62 88 ALA A O 1
ATOM 709 N N . ALA A 1 89 ? 1.613 -3.851 5.846 1.00 97.00 89 ALA A N 1
ATOM 710 C CA . ALA A 1 89 ? 1.729 -5.307 5.774 1.00 97.00 89 ALA A CA 1
ATOM 711 C C . ALA A 1 89 ? 1.937 -5.943 7.159 1.00 97.00 89 ALA A C 1
ATOM 713 O O . ALA A 1 89 ? 1.307 -6.943 7.499 1.00 97.00 89 ALA A O 1
ATOM 714 N N . LYS A 1 90 ? 2.797 -5.342 7.992 1.00 95.75 90 LYS A N 1
ATOM 715 C CA . LYS A 1 90 ? 3.049 -5.820 9.357 1.00 95.75 90 LYS A CA 1
ATOM 716 C C . LYS A 1 90 ? 1.841 -5.633 10.276 1.00 95.75 90 LYS A C 1
ATOM 718 O O . LYS A 1 90 ? 1.549 -6.535 11.052 1.00 95.75 90 LYS A O 1
ATOM 723 N N . LEU A 1 91 ? 1.159 -4.491 10.200 1.00 93.81 91 LEU A N 1
ATOM 724 C CA . LEU A 1 91 ? -0.029 -4.196 11.009 1.00 93.81 91 LEU A CA 1
ATOM 725 C C . LEU A 1 91 ? -1.199 -5.123 10.686 1.00 93.81 91 LEU A C 1
ATOM 727 O O . LEU A 1 91 ? -1.930 -5.521 11.586 1.00 93.81 91 LEU A O 1
ATOM 731 N N . LEU A 1 92 ? -1.375 -5.448 9.406 1.00 95.12 92 LEU A N 1
ATOM 732 C CA . LEU A 1 92 ? -2.527 -6.201 8.919 1.00 95.12 92 LEU A CA 1
ATOM 733 C C . LEU A 1 92 ? -2.284 -7.711 8.838 1.00 95.12 92 LEU A C 1
ATOM 735 O O . LEU A 1 92 ? -3.159 -8.427 8.363 1.00 95.12 92 LEU A O 1
ATOM 739 N N . ARG A 1 93 ? -1.125 -8.207 9.291 1.00 94.12 93 ARG A N 1
ATOM 740 C CA . ARG A 1 93 ? -0.773 -9.634 9.227 1.00 94.12 93 ARG A CA 1
ATOM 741 C C . ARG A 1 93 ? -1.827 -10.529 9.880 1.00 94.12 93 ARG A C 1
ATOM 743 O O . ARG A 1 93 ? -2.197 -11.540 9.299 1.00 94.12 93 ARG A O 1
ATOM 750 N N . ASP A 1 94 ? -2.307 -10.122 11.052 1.00 92.62 94 ASP A N 1
ATOM 751 C CA . ASP A 1 94 ? -3.256 -10.893 11.862 1.00 92.62 94 ASP A CA 1
ATOM 752 C C . ASP A 1 94 ? -4.686 -10.327 11.770 1.00 92.62 94 ASP A C 1
ATOM 754 O O . ASP A 1 94 ? -5.551 -10.615 12.602 1.00 92.62 94 ASP A O 1
ATOM 758 N N . PHE A 1 95 ? -4.948 -9.463 10.783 1.00 95.25 95 PHE A N 1
ATOM 759 C CA . PHE A 1 95 ? -6.283 -8.930 10.555 1.00 95.25 95 PHE A CA 1
ATOM 760 C C . PHE A 1 95 ? -7.176 -10.002 9.926 1.00 95.25 95 PHE A C 1
ATOM 762 O O . PHE A 1 95 ? -6.840 -10.572 8.892 1.00 95.25 95 PHE A O 1
ATOM 769 N N . ARG A 1 96 ? -8.319 -10.279 10.563 1.00 92.50 96 ARG A N 1
ATOM 770 C CA . ARG A 1 96 ? -9.235 -11.358 10.154 1.00 92.50 96 ARG A CA 1
ATOM 771 C C . ARG A 1 96 ? -10.315 -10.912 9.167 1.00 92.50 96 ARG A C 1
ATOM 773 O O . ARG A 1 96 ? -10.991 -11.758 8.591 1.00 92.50 96 ARG A O 1
ATOM 780 N N . GLY A 1 97 ? -10.507 -9.604 9.004 1.00 92.81 97 GLY A N 1
ATOM 781 C CA . GLY A 1 97 ? -11.478 -9.047 8.068 1.00 92.81 97 GLY A CA 1
ATOM 782 C C . GLY A 1 97 ? -10.950 -8.960 6.634 1.00 92.81 97 GLY A C 1
ATOM 783 O O . GLY A 1 97 ? -9.847 -9.399 6.306 1.00 92.81 97 GLY A O 1
ATOM 784 N N . ARG A 1 98 ? -11.738 -8.338 5.754 1.00 95.56 98 ARG A N 1
ATOM 785 C CA . ARG A 1 98 ? -11.381 -8.179 4.338 1.00 95.56 98 ARG A CA 1
ATOM 786 C C . ARG A 1 98 ? -10.454 -6.985 4.133 1.00 95.56 98 ARG A C 1
ATOM 788 O O . ARG A 1 98 ? -10.820 -5.863 4.471 1.00 95.56 98 ARG A O 1
ATOM 795 N N . VAL A 1 99 ? -9.308 -7.194 3.486 1.00 96.88 99 VAL A N 1
ATOM 796 C CA . VAL A 1 99 ? -8.431 -6.101 3.032 1.00 96.88 99 VAL A CA 1
ATOM 797 C C . VAL A 1 99 ? -8.566 -5.923 1.524 1.00 96.88 99 VAL A C 1
ATOM 799 O O . VAL A 1 99 ? -8.220 -6.815 0.754 1.00 96.88 99 VAL A O 1
ATOM 802 N N . ILE A 1 100 ? -9.059 -4.764 1.096 1.00 96.00 100 ILE A N 1
ATOM 803 C CA . ILE A 1 100 ? -9.039 -4.341 -0.304 1.00 96.00 100 ILE A CA 1
ATOM 804 C C . ILE A 1 100 ? -7.684 -3.679 -0.574 1.00 96.00 100 ILE A C 1
ATOM 806 O O . ILE A 1 100 ? -7.242 -2.830 0.202 1.00 96.00 100 ILE A O 1
ATOM 810 N N . ASN A 1 101 ? -7.041 -4.078 -1.674 1.00 96.25 101 ASN A N 1
ATOM 811 C CA . ASN A 1 101 ? -5.663 -3.732 -2.044 1.00 96.25 101 ASN A CA 1
ATOM 812 C C . ASN A 1 101 ? -4.622 -4.133 -0.976 1.00 96.25 101 ASN A C 1
ATOM 814 O O . ASN A 1 101 ? -3.955 -3.257 -0.418 1.00 96.25 101 ASN A O 1
ATOM 818 N N . PRO A 1 102 ? -4.454 -5.437 -0.663 1.00 96.88 102 PRO A N 1
ATOM 819 C CA . PRO A 1 102 ? -3.528 -5.887 0.378 1.00 96.88 102 PRO A CA 1
ATOM 820 C C . PRO A 1 102 ? -2.130 -5.258 0.226 1.00 96.88 102 PRO A C 1
ATOM 822 O O . PRO A 1 102 ? -1.591 -5.272 -0.883 1.00 96.88 102 PRO A O 1
ATOM 825 N N . PRO A 1 103 ? -1.507 -4.732 1.302 1.00 97.50 103 PRO A N 1
ATOM 826 C CA . PRO A 1 103 ? -0.254 -3.978 1.189 1.00 97.50 103 PRO A CA 1
ATOM 827 C C . PRO A 1 103 ? 0.879 -4.753 0.509 1.00 97.50 103 PRO A C 1
ATOM 829 O O . PRO A 1 103 ? 1.628 -4.186 -0.278 1.00 97.50 103 PRO A O 1
ATOM 832 N N . GLN A 1 104 ? 0.970 -6.057 0.769 1.00 96.38 104 GLN A N 1
ATOM 833 C CA . GLN A 1 104 ? 1.924 -6.971 0.137 1.00 96.38 104 GLN A CA 1
ATOM 834 C C . GLN A 1 104 ? 1.731 -7.102 -1.380 1.00 96.38 104 GLN A C 1
ATOM 836 O O . GLN A 1 104 ? 2.723 -7.198 -2.098 1.00 96.38 104 GLN A O 1
ATOM 841 N N . GLU A 1 105 ? 0.493 -7.070 -1.878 1.00 96.56 105 GLU A N 1
ATOM 842 C CA . GLU A 1 105 ? 0.233 -7.109 -3.322 1.00 96.56 105 GLU A CA 1
ATOM 843 C C . GLU A 1 105 ? 0.510 -5.748 -3.963 1.00 96.56 105 GLU A C 1
ATOM 845 O O . GLU A 1 105 ? 1.158 -5.675 -5.005 1.00 96.56 105 GLU A O 1
ATOM 850 N N . VAL A 1 106 ? 0.138 -4.651 -3.292 1.00 96.88 106 VAL A N 1
ATOM 851 C CA . VAL A 1 106 ? 0.499 -3.303 -3.755 1.00 96.88 106 VAL A CA 1
ATOM 852 C C . VAL A 1 106 ? 2.018 -3.146 -3.815 1.00 96.88 106 VAL A C 1
ATOM 854 O O . VAL A 1 106 ? 2.528 -2.653 -4.813 1.00 96.88 106 VAL A O 1
ATOM 857 N N . ALA A 1 107 ? 2.766 -3.637 -2.826 1.00 96.25 107 ALA A N 1
ATOM 858 C CA . ALA A 1 107 ? 4.230 -3.578 -2.814 1.00 96.25 107 ALA A CA 1
ATOM 859 C C . ALA A 1 107 ? 4.897 -4.326 -3.985 1.00 96.25 107 ALA A C 1
ATOM 861 O O . ALA A 1 107 ? 6.045 -4.042 -4.316 1.00 96.25 107 ALA A O 1
ATOM 862 N N . ARG A 1 108 ? 4.190 -5.262 -4.629 1.00 95.00 108 ARG A N 1
ATOM 863 C CA . ARG A 1 108 ? 4.660 -5.981 -5.825 1.00 95.00 108 ARG A CA 1
ATOM 864 C C . ARG A 1 108 ? 4.278 -5.286 -7.134 1.00 95.00 108 ARG A C 1
ATOM 866 O O . ARG A 1 108 ? 4.772 -5.674 -8.186 1.00 95.00 108 ARG A O 1
ATOM 873 N N . SER A 1 109 ? 3.447 -4.246 -7.081 1.00 95.12 109 SER A N 1
ATOM 874 C CA . SER A 1 109 ? 2.953 -3.501 -8.249 1.00 95.12 109 SER A CA 1
ATOM 875 C C . SER A 1 109 ? 3.862 -2.332 -8.667 1.00 95.12 109 SER A C 1
ATOM 877 O O . SER A 1 109 ? 3.391 -1.265 -9.057 1.00 95.12 109 SER A O 1
ATOM 879 N N . GLY A 1 110 ? 5.185 -2.518 -8.587 1.00 92.19 110 GLY A N 1
ATOM 880 C CA . GLY A 1 110 ? 6.158 -1.542 -9.095 1.00 92.19 110 GLY A CA 1
ATOM 881 C C . GLY A 1 110 ? 5.995 -1.296 -10.599 1.00 92.19 110 GLY A C 1
ATOM 882 O O . GLY A 1 110 ? 5.476 -2.153 -11.320 1.00 92.19 110 GLY A O 1
ATOM 883 N N . ARG A 1 111 ? 6.435 -0.130 -11.092 1.00 91.75 111 ARG A N 1
ATOM 884 C CA . ARG A 1 111 ? 6.212 0.272 -12.500 1.00 91.75 111 ARG A CA 1
ATOM 885 C C . ARG A 1 111 ? 6.732 -0.750 -13.515 1.00 91.75 111 ARG A C 1
ATOM 887 O O . ARG A 1 111 ? 6.040 -1.071 -14.475 1.00 91.75 111 ARG A O 1
ATOM 894 N N . ASP A 1 112 ? 7.927 -1.280 -13.291 1.00 90.88 112 ASP A N 1
ATOM 895 C CA . ASP A 1 112 ? 8.554 -2.315 -14.119 1.00 90.88 112 ASP A CA 1
ATOM 896 C C . ASP A 1 112 ? 7.814 -3.659 -14.047 1.00 90.88 112 ASP A C 1
ATOM 898 O O . ASP A 1 112 ? 7.565 -4.284 -15.079 1.00 90.88 112 ASP A O 1
ATOM 902 N N . ALA A 1 113 ? 7.415 -4.086 -12.846 1.00 92.00 113 ALA A N 1
ATOM 903 C CA . ALA A 1 113 ? 6.646 -5.311 -12.649 1.00 92.00 113 ALA A CA 1
ATOM 904 C C . ALA A 1 113 ? 5.284 -5.240 -13.356 1.00 92.00 113 ALA A C 1
ATOM 906 O O . ALA A 1 113 ? 4.906 -6.175 -14.065 1.00 92.00 113 ALA A O 1
ATOM 907 N N . MET A 1 114 ? 4.582 -4.111 -13.227 1.00 94.38 114 MET A N 1
ATOM 908 C CA . MET A 1 114 ? 3.308 -3.880 -13.906 1.00 94.38 114 MET A CA 1
ATOM 909 C C . MET A 1 114 ? 3.473 -3.796 -15.420 1.00 94.38 114 MET A C 1
ATOM 911 O O . MET A 1 114 ? 2.691 -4.414 -16.135 1.00 94.38 114 MET A O 1
ATOM 915 N N . ALA A 1 115 ? 4.498 -3.105 -15.926 1.00 94.00 115 ALA A N 1
ATOM 916 C CA . ALA A 1 115 ? 4.766 -3.064 -17.361 1.00 94.00 115 ALA A CA 1
ATOM 917 C C . ALA A 1 115 ? 5.004 -4.473 -17.930 1.00 94.00 115 ALA A C 1
ATOM 919 O O . ALA A 1 115 ? 4.425 -4.837 -18.951 1.00 94.00 115 ALA A O 1
ATOM 920 N N . LYS A 1 116 ? 5.786 -5.306 -17.231 1.00 92.56 116 LYS A N 1
ATOM 921 C CA . LYS A 1 116 ? 6.025 -6.698 -17.630 1.00 92.56 116 LYS A CA 1
ATOM 922 C C . LYS A 1 116 ? 4.747 -7.540 -17.615 1.00 92.56 116 LYS A C 1
ATOM 924 O O . LYS A 1 116 ? 4.518 -8.297 -18.552 1.00 92.56 116 LYS A O 1
ATOM 929 N N . LEU A 1 117 ? 3.929 -7.416 -16.568 1.00 93.38 117 LEU A N 1
ATOM 930 C CA . LEU A 1 117 ? 2.658 -8.136 -16.456 1.00 93.38 117 LEU A CA 1
ATOM 931 C C . LEU A 1 117 ? 1.695 -7.743 -17.585 1.00 93.38 117 LEU A C 1
ATOM 933 O O . LEU A 1 117 ? 1.111 -8.604 -18.236 1.00 93.38 117 LEU A O 1
ATOM 937 N N . LEU A 1 118 ? 1.557 -6.440 -17.832 1.00 95.62 118 LEU A N 1
ATOM 938 C CA . LEU A 1 118 ? 0.634 -5.898 -18.823 1.00 95.62 118 LEU A CA 1
ATOM 939 C C . LEU A 1 118 ? 1.083 -6.177 -20.263 1.00 95.62 118 LEU A C 1
ATOM 941 O O . LEU A 1 118 ? 0.233 -6.305 -21.139 1.00 95.62 118 LEU A O 1
ATOM 945 N N . ALA A 1 119 ? 2.387 -6.314 -20.524 1.00 94.06 119 ALA A N 1
ATOM 946 C CA . ALA A 1 119 ? 2.905 -6.638 -21.857 1.00 94.06 119 ALA A CA 1
ATOM 947 C C . ALA A 1 119 ? 2.411 -7.999 -22.387 1.00 94.06 119 ALA A C 1
ATOM 949 O O . ALA A 1 119 ? 2.441 -8.233 -23.592 1.00 94.06 119 ALA A O 1
ATOM 950 N N . GLY A 1 120 ? 1.940 -8.888 -21.504 1.00 91.69 120 GLY A N 1
ATOM 951 C CA . GLY A 1 120 ? 1.333 -10.166 -21.880 1.00 91.69 120 GLY A CA 1
ATOM 952 C C . GLY A 1 120 ? -0.144 -10.085 -22.286 1.00 91.69 120 GLY A C 1
ATOM 953 O O . GLY A 1 120 ? -0.711 -11.108 -22.662 1.00 91.69 120 GLY A O 1
ATOM 954 N N . VAL A 1 121 ? -0.788 -8.916 -22.196 1.00 96.75 121 VAL A N 1
ATOM 955 C CA . VAL A 1 121 ? -2.221 -8.755 -22.486 1.00 96.75 121 VAL A CA 1
ATOM 956 C C . VAL A 1 121 ? -2.434 -8.467 -23.980 1.00 96.75 121 VAL A C 1
ATOM 958 O O . VAL A 1 121 ? -1.969 -7.434 -24.470 1.00 96.75 121 VAL A O 1
ATOM 961 N N . PRO A 1 122 ? -3.163 -9.325 -24.724 1.00 95.81 122 PRO A N 1
ATOM 962 C CA . PRO A 1 122 ? -3.413 -9.112 -26.146 1.00 95.81 122 PRO A CA 1
ATOM 963 C C . PRO A 1 122 ? -4.093 -7.768 -26.423 1.00 95.81 122 PRO A C 1
ATOM 965 O O . PRO A 1 122 ? -5.060 -7.396 -25.763 1.00 95.81 122 PRO A O 1
ATOM 968 N N . GLY A 1 123 ? -3.585 -7.034 -27.414 1.00 95.81 123 GLY A N 1
ATOM 969 C CA . GLY A 1 123 ? -4.124 -5.730 -27.813 1.00 95.81 123 GLY A CA 1
ATOM 970 C C . GLY A 1 123 ? -3.743 -4.559 -26.898 1.00 95.81 123 GLY A C 1
ATOM 971 O O . GLY A 1 123 ? -3.997 -3.411 -27.265 1.00 95.81 123 GLY A O 1
ATOM 972 N N . LEU A 1 124 ? -3.090 -4.803 -25.755 1.00 97.12 124 LEU A N 1
ATOM 973 C CA . LEU A 1 124 ? -2.632 -3.743 -24.863 1.00 97.12 124 LEU A CA 1
ATOM 974 C C . LEU A 1 124 ? -1.248 -3.236 -25.287 1.00 97.12 124 LEU A C 1
ATOM 976 O O . LEU A 1 124 ? -0.266 -3.976 -25.300 1.00 97.12 124 LEU A O 1
ATOM 980 N N . ARG A 1 125 ? -1.148 -1.943 -25.609 1.00 95.06 125 ARG A N 1
ATOM 981 C CA . ARG A 1 125 ? 0.143 -1.288 -25.858 1.00 95.06 125 ARG A CA 1
ATOM 982 C C . ARG A 1 125 ? 0.749 -0.844 -24.534 1.00 95.06 125 ARG A C 1
ATOM 984 O O . ARG A 1 125 ? 0.188 0.018 -23.863 1.00 95.06 125 ARG A O 1
ATOM 991 N N . VAL A 1 126 ? 1.904 -1.402 -24.187 1.00 94.38 126 VAL A N 1
ATOM 992 C CA . VAL A 1 126 ? 2.607 -1.089 -22.938 1.00 94.38 126 VAL A CA 1
ATOM 993 C C . VAL A 1 126 ? 3.949 -0.425 -23.244 1.00 94.38 126 VAL A C 1
ATOM 995 O O . VAL A 1 126 ? 4.733 -0.988 -24.010 1.00 94.38 126 VAL A O 1
ATOM 998 N N . PRO A 1 127 ? 4.244 0.756 -22.671 1.00 88.19 127 PRO A N 1
ATOM 999 C CA . PRO A 1 127 ? 5.548 1.388 -22.826 1.00 88.19 127 PRO A CA 1
ATOM 1000 C C . PRO A 1 127 ? 6.672 0.523 -22.250 1.00 88.19 127 PRO A C 1
ATOM 1002 O O . PRO A 1 127 ? 6.536 -0.062 -21.170 1.00 88.19 127 PRO A O 1
ATOM 1005 N N . VAL A 1 128 ? 7.818 0.502 -22.934 1.00 85.06 128 VAL A N 1
ATOM 1006 C CA . VAL A 1 128 ? 9.030 -0.117 -22.390 1.00 85.06 128 VAL A CA 1
ATOM 1007 C C . VAL A 1 128 ? 9.413 0.627 -21.115 1.00 85.06 128 VAL A C 1
ATOM 1009 O O . VAL A 1 128 ? 9.595 1.843 -21.118 1.00 85.06 128 VAL A O 1
ATOM 1012 N N . THR A 1 129 ? 9.514 -0.112 -20.016 1.00 87.00 129 THR A N 1
ATOM 1013 C CA . THR A 1 129 ? 9.870 0.435 -18.707 1.00 87.00 129 THR A CA 1
ATOM 1014 C C . THR A 1 129 ? 11.225 -0.116 -18.297 1.00 87.00 129 THR A C 1
ATOM 1016 O O . THR A 1 129 ? 11.443 -1.325 -18.314 1.00 87.00 129 THR A O 1
ATOM 1019 N N . LEU A 1 130 ? 12.134 0.779 -17.921 1.00 82.50 130 LEU A N 1
ATOM 1020 C CA . LEU A 1 130 ? 13.489 0.453 -17.489 1.00 82.50 130 LEU A CA 1
ATOM 1021 C C . LEU A 1 130 ? 13.689 0.946 -16.052 1.00 82.50 130 LEU A C 1
ATOM 1023 O O . LEU A 1 130 ? 13.311 2.071 -15.721 1.00 82.50 130 LEU A O 1
ATOM 1027 N N . ARG A 1 131 ? 14.302 0.118 -15.199 1.00 82.06 131 ARG A N 1
ATOM 1028 C CA . ARG A 1 131 ? 14.681 0.489 -13.828 1.00 82.06 131 ARG A CA 1
ATOM 1029 C C . ARG A 1 131 ? 16.184 0.754 -13.780 1.00 82.06 131 ARG A C 1
ATOM 1031 O O . ARG A 1 131 ? 16.974 -0.140 -14.067 1.00 82.06 131 ARG A O 1
ATOM 1038 N N . ALA A 1 132 ? 16.572 1.966 -13.392 1.00 82.06 132 ALA A N 1
ATOM 1039 C CA . ALA A 1 132 ? 17.970 2.357 -13.232 1.00 82.06 132 ALA A CA 1
ATOM 1040 C C . ALA A 1 132 ? 18.292 2.648 -11.759 1.00 82.06 132 ALA A C 1
ATOM 1042 O O . ALA A 1 132 ? 17.520 3.315 -11.069 1.00 82.06 132 ALA A O 1
ATOM 1043 N N . ASP A 1 133 ? 19.446 2.173 -11.279 1.00 79.50 133 ASP A N 1
ATOM 1044 C CA . ASP A 1 133 ? 20.005 2.608 -9.994 1.00 79.50 133 ASP A CA 1
ATOM 1045 C C . ASP A 1 133 ? 20.906 3.822 -10.230 1.00 79.50 133 ASP A C 1
ATOM 1047 O O . ASP A 1 133 ? 22.049 3.694 -10.667 1.00 79.50 133 ASP A O 1
ATOM 1051 N N . LEU A 1 134 ? 20.386 5.010 -9.923 1.00 73.00 134 LEU A N 1
ATOM 1052 C CA . LEU A 1 134 ? 21.084 6.282 -10.139 1.00 73.00 134 LEU A CA 1
ATOM 1053 C C . LEU A 1 134 ? 22.354 6.440 -9.292 1.00 73.00 134 LEU A C 1
ATOM 1055 O O . LEU A 1 134 ? 23.159 7.329 -9.553 1.00 73.00 134 LEU A O 1
ATOM 1059 N N . ARG A 1 135 ? 22.571 5.573 -8.296 1.00 79.31 135 ARG A N 1
ATOM 1060 C CA . ARG A 1 135 ? 23.805 5.556 -7.496 1.00 79.31 135 ARG A CA 1
ATOM 1061 C C . ARG A 1 135 ? 24.960 4.864 -8.222 1.00 79.31 135 ARG A C 1
ATOM 1063 O O . ARG A 1 135 ? 26.080 4.874 -7.720 1.00 79.31 135 ARG A O 1
ATOM 1070 N N . ARG A 1 136 ? 24.704 4.238 -9.378 1.00 77.69 136 ARG A N 1
ATOM 1071 C CA . ARG A 1 136 ? 25.697 3.525 -10.190 1.00 77.69 136 ARG A CA 1
ATOM 1072 C C . ARG A 1 136 ? 25.839 4.209 -11.560 1.00 77.69 136 ARG A C 1
ATOM 1074 O O . ARG A 1 136 ? 25.031 3.962 -12.454 1.00 77.69 136 ARG A O 1
ATOM 1081 N N . PRO A 1 137 ? 26.883 5.034 -11.770 1.00 72.06 137 PRO A N 1
ATOM 1082 C CA . PRO A 1 137 ? 27.048 5.830 -12.993 1.00 72.06 137 PRO A CA 1
ATOM 1083 C C . PRO A 1 137 ? 27.035 5.015 -14.296 1.00 72.06 137 PRO A C 1
ATOM 1085 O O . PRO A 1 137 ? 26.459 5.447 -15.291 1.00 72.06 137 PRO A O 1
ATOM 1088 N N . ALA A 1 138 ? 27.599 3.802 -14.284 1.00 74.50 138 ALA A N 1
ATOM 1089 C CA . ALA A 1 138 ? 27.603 2.908 -15.445 1.00 74.50 138 ALA A CA 1
ATOM 1090 C C . ALA A 1 138 ? 26.186 2.514 -15.908 1.00 74.50 138 ALA A C 1
ATOM 1092 O O . ALA A 1 138 ? 25.944 2.328 -17.097 1.00 74.50 138 ALA A O 1
ATOM 1093 N N . THR A 1 139 ? 25.231 2.430 -14.980 1.00 73.06 139 THR A N 1
ATOM 1094 C CA . THR A 1 139 ? 23.841 2.049 -15.267 1.00 73.06 139 THR A CA 1
ATOM 1095 C C . THR A 1 139 ? 23.052 3.200 -15.898 1.00 73.06 139 THR A C 1
ATOM 1097 O O . THR A 1 139 ? 22.108 2.953 -16.640 1.00 73.06 139 THR A O 1
ATOM 1100 N N . MET A 1 140 ? 23.463 4.452 -15.663 1.00 70.25 140 MET A N 1
ATOM 1101 C CA . MET A 1 140 ? 22.859 5.637 -16.281 1.00 70.25 140 MET A CA 1
ATOM 1102 C C . MET A 1 140 ? 23.200 5.746 -17.771 1.00 70.25 140 MET A C 1
ATOM 1104 O O . MET A 1 140 ? 22.317 6.013 -18.581 1.00 70.25 140 MET A O 1
ATOM 1108 N N . ARG A 1 141 ? 24.464 5.515 -18.152 1.00 70.38 141 ARG A N 1
ATOM 1109 C CA . ARG A 1 141 ? 24.875 5.582 -19.565 1.00 70.38 141 ARG A CA 1
ATOM 1110 C C . ARG A 1 141 ? 24.139 4.531 -20.403 1.00 70.38 141 ARG A C 1
ATOM 1112 O O . ARG A 1 141 ? 23.517 4.884 -21.398 1.00 70.38 141 ARG A O 1
ATOM 1119 N N . ALA A 1 142 ? 24.097 3.289 -19.921 1.00 70.88 142 ALA A N 1
ATOM 1120 C CA . ALA A 1 142 ? 23.340 2.216 -20.566 1.00 70.88 142 ALA A CA 1
ATOM 1121 C C . ALA A 1 142 ? 21.831 2.530 -20.675 1.00 70.88 142 ALA A C 1
ATOM 1123 O O . ALA A 1 142 ? 21.181 2.145 -21.641 1.00 70.88 142 ALA A O 1
ATOM 1124 N N . PHE A 1 143 ? 21.262 3.256 -19.705 1.00 71.94 143 PHE A N 1
ATOM 1125 C CA . PHE A 1 143 ? 19.863 3.689 -19.736 1.00 71.94 143 PHE A CA 1
ATOM 1126 C C . PHE A 1 143 ? 19.597 4.766 -20.802 1.00 71.94 143 PHE A C 1
ATOM 1128 O O . PHE A 1 143 ? 18.587 4.707 -21.505 1.00 71.94 143 PHE A O 1
ATOM 1135 N N . LEU A 1 144 ? 20.490 5.750 -20.942 1.00 73.00 144 LEU A N 1
ATOM 1136 C CA . LEU A 1 144 ? 20.371 6.793 -21.968 1.00 73.00 144 LEU A CA 1
ATOM 1137 C C . LEU A 1 144 ? 20.489 6.204 -23.380 1.00 73.00 144 LEU A C 1
ATOM 1139 O O . LEU A 1 144 ? 19.668 6.519 -24.239 1.00 73.00 144 LEU A O 1
ATOM 1143 N N . GLU A 1 145 ? 21.422 5.271 -23.581 1.00 76.94 145 GLU A N 1
ATOM 1144 C CA . GLU A 1 145 ? 21.579 4.527 -24.837 1.00 76.94 145 GLU A CA 1
ATOM 1145 C C . GLU A 1 145 ? 20.329 3.690 -25.156 1.00 76.94 145 GLU A C 1
ATOM 1147 O O . GLU A 1 145 ? 19.755 3.814 -26.237 1.00 76.94 145 GLU A O 1
ATOM 1152 N N . ALA A 1 146 ? 19.827 2.909 -24.192 1.00 70.62 146 ALA A N 1
ATOM 1153 C CA . ALA A 1 146 ? 18.638 2.070 -24.376 1.00 70.62 146 ALA A CA 1
ATOM 1154 C C . ALA A 1 146 ? 17.334 2.865 -24.579 1.00 70.62 146 ALA A C 1
ATOM 1156 O O . ALA A 1 146 ? 16.365 2.333 -25.118 1.00 70.62 146 ALA A O 1
ATOM 1157 N N . SER A 1 147 ? 17.288 4.128 -24.146 1.00 68.38 147 SER A N 1
ATOM 1158 C CA . SER A 1 147 ? 16.134 5.017 -24.338 1.00 68.38 147 SER A CA 1
ATOM 1159 C C . SER A 1 147 ? 16.202 5.849 -25.624 1.00 68.38 147 SER A C 1
ATOM 1161 O O . SER A 1 147 ? 15.281 6.626 -25.881 1.00 68.38 147 SER A O 1
ATOM 1163 N N . GLY A 1 148 ? 17.262 5.695 -26.431 1.00 68.06 148 GLY A N 1
ATOM 1164 C CA . GLY A 1 148 ? 17.470 6.468 -27.659 1.00 68.06 148 GLY A CA 1
ATOM 1165 C C . GLY A 1 148 ? 17.744 7.953 -27.404 1.00 68.06 148 GLY A C 1
ATOM 1166 O O . GLY A 1 148 ? 17.394 8.790 -28.231 1.00 68.06 148 GLY A O 1
ATOM 1167 N N . ARG A 1 149 ? 18.303 8.287 -26.233 1.00 58.72 149 ARG A N 1
ATOM 1168 C CA . ARG A 1 149 ? 18.605 9.661 -25.790 1.00 58.72 149 ARG A CA 1
ATOM 1169 C C . ARG A 1 149 ? 20.102 9.899 -25.540 1.00 58.72 149 ARG A C 1
ATOM 1171 O O . ARG A 1 149 ? 20.442 10.851 -24.838 1.00 58.72 149 ARG A O 1
ATOM 1178 N N . ALA A 1 150 ? 20.960 9.009 -26.039 1.00 54.59 150 ALA A N 1
ATOM 1179 C CA . ALA A 1 150 ? 22.417 9.151 -26.010 1.00 54.59 150 ALA A CA 1
ATOM 1180 C C . ALA A 1 150 ? 22.926 9.971 -27.199 1.00 54.59 150 ALA A C 1
ATOM 1182 O O . ALA A 1 150 ? 22.316 9.857 -28.287 1.00 54.59 150 ALA A O 1
#

pLDDT: mean 82.37, std 15.55, range [40.34, 97.5]

Nearest PDB structures (foldseek):
  8fz7-assembly1_A  TM=4.444E-01  e=1.813E+00  Methanothermobacter thermautotrophicus
  6u5n-assembly1_E  TM=4.429E-01  e=2.518E+00  Methanothermobacter thermautotrophicus
  5bki-assembly1_A  TM=4.063E-01  e=2.518E+00  Methanothermobacter thermautotrophicus
  4l76-assembly2_D  TM=4.144E-01  e=2.871E+00  Methanothermobacter thermautotrophicus str. Delta H
  8djb-assembly1_A  TM=3.501E-01  e=3.986E+00  Methanothermobacter thermautotrophicus

Organism: NCBI:txid169976

Secondary structure (DSSP, 8-state):
-PPPPPSEEEEEE-S-GGG----SSS------SSGGGHHHHH-TTTEEEEEE-TTGGG-S----GGG-SEEEE----TTT-HHHHHHHHHHTTT--SEEES-HHHHTT--HHHHHHHHTTSTT----------TT-HHHHHHHHHHTT--

Solvent-accessible surface area (backbone atoms only — not comparable to full-atom values): 9116 Å² total; per-residue (Å²): 132,83,76,71,71,32,46,32,36,38,37,37,53,43,55,60,68,86,75,64,82,78,72,90,60,98,63,78,80,67,80,53,102,48,76,71,50,54,53,40,73,79,39,56,60,43,42,41,84,42,83,47,39,71,59,48,89,77,46,92,72,74,85,74,66,85,64,28,56,34,37,39,49,61,57,64,57,26,79,73,20,50,56,26,31,53,50,48,36,63,70,50,67,84,53,86,50,51,62,44,63,46,35,67,62,42,55,58,52,27,72,53,52,43,35,59,60,47,55,73,41,86,92,52,88,59,72,90,65,84,92,71,57,84,91,39,68,73,46,49,56,55,47,32,51,76,68,74,70,105

Mean predicted aligned error: 8.66 Å

Foldseek 3Di:
DDQQAAQEEEEDEFQCPVVPDDDPDPDPPPPDPDCVVVCCVVPVRHYYYDYFYLCQVVDPDDDDLQSYQEYEYPHAALPGHVSRLVVQLVVCVPHPHYYHPRSVNRNCCHPQSVLVVQVPDPPDDGDDDDDADPVDPVRVV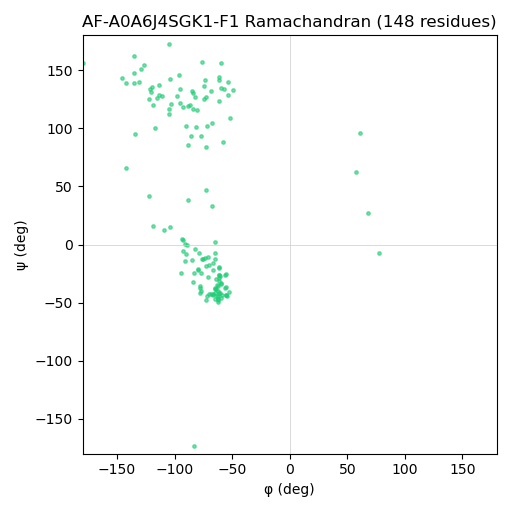VVCVVVVND